Protein AF-A0A1A8DNC2-F1 (afdb_monomer)

Mean predicted aligned error: 6.0 Å

Sequence (67 aa):
MGAVMHRRTDVHVAFMGSFSAEEQRKTATQGKAAIISLPPLPSFPQPLVTWYKDGHKIIPNNRIAIT

InterPro domains:
  IPR013783 Immunoglobulin-like fold [G3DSA:2.60.40.10] (15-67)
  IPR036179 Immunoglobulin-like domain superfamily [SSF48726] (24-66)

Structure (mmCIF, N/CA/C/O backbone):
data_AF-A0A1A8DNC2-F1
#
_entry.id   AF-A0A1A8DNC2-F1
#
loop_
_atom_site.group_PDB
_atom_site.id
_atom_site.type_symbol
_atom_site.label_atom_id
_atom_site.label_alt_id
_atom_site.label_comp_id
_atom_site.label_asym_id
_atom_site.label_entity_id
_atom_site.label_seq_id
_atom_site.pdbx_PDB_ins_code
_atom_site.Cartn_x
_atom_site.Cartn_y
_atom_site.Cartn_z
_atom_site.occupancy
_atom_site.B_iso_or_equiv
_atom_site.auth_seq_id
_atom_site.auth_comp_id
_atom_site.auth_asym_id
_atom_site.auth_atom_id
_atom_site.pdbx_PDB_model_num
ATOM 1 N N . MET A 1 1 ? 20.409 15.852 -51.714 1.00 51.06 1 MET A N 1
ATOM 2 C CA . MET A 1 1 ? 20.699 16.229 -50.313 1.00 51.06 1 MET A CA 1
ATOM 3 C C . MET A 1 1 ? 19.629 15.593 -49.439 1.00 51.06 1 MET A C 1
ATOM 5 O O . MET A 1 1 ? 18.479 15.985 -49.560 1.00 51.06 1 MET A O 1
ATOM 9 N N . GLY A 1 2 ? 19.963 14.550 -48.676 1.00 69.38 2 GLY A N 1
ATOM 10 C CA . GLY A 1 2 ? 19.024 13.864 -47.776 1.00 69.38 2 GLY A CA 1
ATOM 11 C C . GLY A 1 2 ? 19.301 14.237 -46.321 1.00 69.38 2 GLY A C 1
ATOM 12 O O . GLY A 1 2 ? 20.455 14.468 -45.969 1.00 69.38 2 GLY A O 1
ATOM 13 N N . ALA A 1 3 ? 18.261 14.310 -45.490 1.00 75.56 3 ALA A N 1
ATOM 14 C CA . ALA A 1 3 ? 18.381 14.565 -44.057 1.00 75.56 3 ALA A CA 1
ATOM 15 C C . ALA A 1 3 ? 18.017 13.302 -43.267 1.00 75.56 3 ALA A C 1
ATOM 17 O O . ALA A 1 3 ? 17.027 12.639 -43.574 1.00 75.56 3 ALA A O 1
ATOM 18 N N . VAL A 1 4 ? 18.803 12.987 -42.237 1.00 73.44 4 VAL A N 1
ATOM 19 C CA . VAL A 1 4 ? 18.488 11.932 -41.268 1.00 73.44 4 VAL A CA 1
ATOM 20 C C . VAL A 1 4 ? 17.797 12.589 -40.079 1.00 73.44 4 VAL A C 1
ATOM 22 O O . VAL A 1 4 ? 18.393 13.421 -39.399 1.00 73.44 4 VAL A O 1
ATOM 25 N N . MET A 1 5 ? 16.538 12.231 -39.822 1.00 71.12 5 MET A N 1
ATOM 26 C CA . MET A 1 5 ? 15.842 12.629 -38.598 1.00 71.12 5 MET A CA 1
ATOM 27 C C . MET A 1 5 ? 15.966 11.522 -37.554 1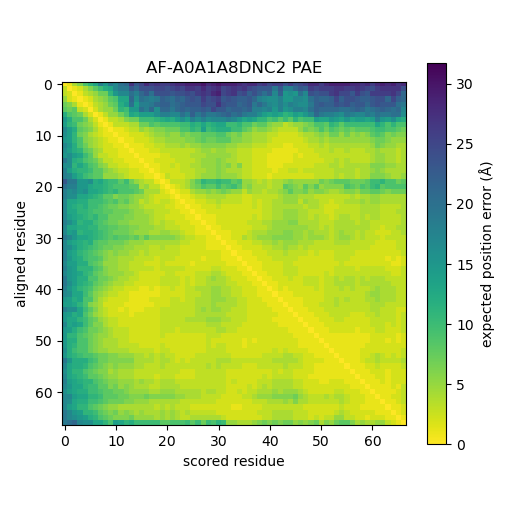.00 71.12 5 MET A C 1
ATOM 29 O O . MET A 1 5 ? 15.404 10.441 -37.715 1.00 71.12 5 MET A O 1
ATOM 33 N N . HIS A 1 6 ? 16.685 11.801 -36.470 1.00 74.75 6 HIS A N 1
ATOM 34 C CA . HIS A 1 6 ? 16.753 10.921 -35.309 1.00 74.75 6 HIS A CA 1
ATOM 35 C C . HIS A 1 6 ? 15.618 11.274 -34.338 1.00 74.75 6 HIS A C 1
ATOM 37 O O . HIS A 1 6 ? 15.610 12.353 -33.745 1.00 74.75 6 HIS A O 1
ATOM 43 N N . ARG A 1 7 ? 14.634 10.379 -34.188 1.00 80.12 7 ARG A N 1
ATOM 44 C CA . ARG A 1 7 ? 13.598 10.501 -33.154 1.00 80.12 7 ARG A CA 1
ATOM 45 C C . ARG A 1 7 ? 14.131 9.907 -31.855 1.00 80.12 7 ARG A C 1
ATOM 47 O O . ARG A 1 7 ? 14.519 8.743 -31.820 1.00 80.12 7 ARG A O 1
ATOM 54 N N . ARG A 1 8 ? 14.139 10.705 -30.787 1.00 85.00 8 ARG A N 1
ATOM 55 C CA . ARG A 1 8 ? 14.461 10.228 -29.438 1.00 85.00 8 ARG A CA 1
ATOM 56 C C . ARG A 1 8 ? 13.444 9.157 -29.030 1.00 85.00 8 ARG A C 1
ATOM 58 O O . ARG A 1 8 ? 12.246 9.369 -29.184 1.00 85.00 8 ARG A O 1
ATOM 65 N N . THR A 1 9 ? 13.938 8.025 -28.537 1.00 87.44 9 THR A N 1
ATOM 66 C CA . THR A 1 9 ? 13.113 6.953 -27.965 1.00 87.44 9 THR A CA 1
ATOM 67 C C . THR A 1 9 ? 13.384 6.899 -26.472 1.00 8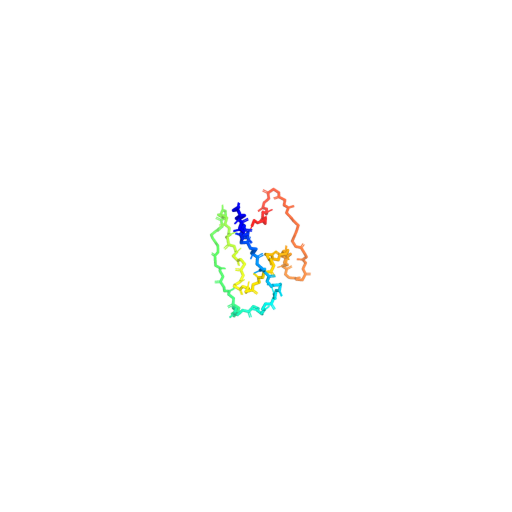7.44 9 THR A C 1
ATOM 69 O O . THR A 1 9 ? 14.534 6.726 -26.070 1.00 87.44 9 THR A O 1
ATOM 72 N N . ASP A 1 10 ? 12.344 7.052 -25.657 1.00 90.88 10 ASP A N 1
ATOM 73 C CA . ASP A 1 10 ? 12.468 6.926 -24.208 1.00 90.88 10 ASP A CA 1
ATOM 74 C C . ASP A 1 10 ? 12.299 5.459 -23.810 1.00 90.88 10 ASP A C 1
ATOM 76 O O . ASP A 1 10 ? 11.226 4.865 -23.944 1.00 90.88 10 ASP A O 1
ATOM 80 N N . VAL A 1 11 ? 13.393 4.862 -23.344 1.00 93.00 11 VAL A N 1
ATOM 81 C CA . VAL A 1 11 ? 13.425 3.477 -22.873 1.00 93.00 11 VAL A CA 1
ATOM 82 C C . VAL A 1 11 ? 13.217 3.475 -21.367 1.00 93.00 11 VAL A C 1
ATOM 84 O O . VAL A 1 11 ? 13.979 4.099 -20.632 1.00 93.00 11 VAL A O 1
ATOM 87 N N . HIS A 1 12 ? 12.209 2.738 -20.910 1.00 94.75 12 HIS A N 1
ATOM 88 C CA . HIS A 1 12 ? 11.966 2.517 -19.491 1.00 94.75 12 HIS A CA 1
ATOM 89 C C . HIS A 1 12 ? 12.156 1.042 -19.149 1.00 94.75 12 HIS A C 1
ATOM 91 O O . HIS A 1 12 ? 11.753 0.163 -19.911 1.00 94.75 12 HIS A O 1
ATOM 97 N N . VAL A 1 13 ? 12.746 0.774 -17.986 1.00 96.69 13 VAL A N 1
ATOM 98 C CA . VAL A 1 13 ? 12.955 -0.582 -17.472 1.00 96.69 13 VAL A CA 1
ATOM 99 C C . VAL A 1 13 ? 11.989 -0.810 -16.322 1.00 96.69 13 VAL A C 1
ATOM 101 O O . VAL A 1 13 ? 11.941 -0.013 -15.387 1.00 96.69 13 VAL A O 1
ATOM 104 N N . ALA A 1 14 ? 11.213 -1.890 -16.397 1.00 97.94 14 ALA A N 1
ATOM 105 C CA . ALA A 1 14 ? 10.324 -2.263 -15.310 1.00 97.94 14 ALA A CA 1
ATOM 106 C C . ALA A 1 14 ? 11.127 -2.865 -14.149 1.00 97.94 14 ALA A C 1
ATOM 108 O O . ALA A 1 14 ? 11.962 -3.746 -14.357 1.00 97.94 14 ALA A O 1
ATOM 109 N N . PHE A 1 15 ? 10.861 -2.406 -12.930 1.00 97.38 15 PHE A N 1
ATOM 110 C CA . PHE A 1 15 ? 11.467 -2.947 -11.718 1.00 97.38 15 PHE A CA 1
ATOM 111 C C . PHE A 1 15 ? 10.563 -2.726 -10.503 1.00 97.38 15 PHE A C 1
ATOM 113 O O . PHE A 1 15 ? 9.710 -1.835 -10.485 1.00 97.38 15 PHE A O 1
ATOM 120 N N . MET A 1 16 ? 10.792 -3.520 -9.461 1.00 97.06 16 MET A N 1
ATOM 121 C CA . MET A 1 16 ? 10.152 -3.372 -8.159 1.00 97.06 16 MET A CA 1
ATOM 122 C C . MET A 1 16 ? 11.182 -3.680 -7.074 1.00 97.06 16 MET A C 1
ATOM 124 O O . MET A 1 16 ? 11.762 -4.762 -7.048 1.00 97.06 16 MET A O 1
ATOM 128 N N . GLY A 1 17 ? 11.448 -2.697 -6.221 1.00 95.69 17 GLY A N 1
ATOM 129 C CA . GLY A 1 17 ? 12.295 -2.842 -5.046 1.00 95.69 17 GLY A CA 1
ATOM 130 C C . GLY A 1 17 ? 11.538 -3.447 -3.865 1.00 95.69 17 GLY A C 1
ATOM 131 O O . GLY A 1 17 ? 10.415 -3.931 -3.993 1.00 95.69 17 GLY A O 1
ATOM 132 N N . SER A 1 18 ? 12.154 -3.385 -2.691 1.00 95.00 18 SER A N 1
ATOM 133 C CA . SER A 1 18 ? 11.534 -3.753 -1.420 1.00 95.00 18 SER A CA 1
ATOM 134 C C . SER A 1 18 ? 11.053 -2.516 -0.663 1.00 95.00 18 SER A C 1
ATOM 136 O O . SER A 1 18 ? 11.551 -1.407 -0.870 1.00 95.00 18 SER A O 1
ATOM 138 N N . PHE A 1 19 ? 10.115 -2.712 0.263 1.00 93.06 19 PHE A N 1
ATOM 139 C CA . PHE A 1 19 ? 9.801 -1.692 1.258 1.00 93.06 19 PHE A CA 1
ATOM 140 C C . PHE A 1 19 ? 11.032 -1.447 2.132 1.00 93.06 19 PHE A C 1
ATOM 142 O O . PHE A 1 19 ? 11.606 -2.393 2.669 1.00 93.06 19 PHE A O 1
ATOM 149 N N . SER A 1 20 ? 11.447 -0.189 2.261 1.00 87.56 20 SER A N 1
ATOM 150 C CA . SER A 1 20 ? 12.593 0.198 3.096 1.00 87.56 20 SER A CA 1
ATOM 151 C C . SER A 1 20 ? 12.182 0.781 4.450 1.00 87.56 20 SER A C 1
ATOM 153 O O . SER A 1 20 ? 13.045 1.139 5.245 1.00 87.56 20 SER A O 1
ATOM 155 N N . ALA A 1 21 ? 10.880 0.953 4.689 1.00 87.62 21 ALA A N 1
ATOM 156 C CA . ALA A 1 21 ? 10.373 1.494 5.942 1.00 87.62 21 ALA A CA 1
ATOM 157 C C . ALA A 1 21 ? 10.241 0.402 7.001 1.00 87.62 21 ALA A C 1
ATOM 159 O O . ALA A 1 21 ? 9.693 -0.668 6.735 1.00 87.62 21 ALA A O 1
ATOM 160 N N . GLU A 1 22 ? 10.676 0.729 8.212 1.00 90.44 22 GLU A N 1
ATOM 161 C CA . GLU A 1 22 ? 10.335 -0.027 9.411 1.00 90.44 22 GLU A CA 1
ATOM 162 C C . GLU A 1 22 ? 8.872 0.205 9.816 1.00 90.44 22 GLU A C 1
ATOM 164 O O . GLU A 1 22 ? 8.150 1.012 9.218 1.00 90.44 22 GLU A O 1
ATOM 169 N N . GLU A 1 23 ? 8.428 -0.505 10.851 1.00 92.44 23 GLU A N 1
ATOM 170 C CA . GLU A 1 23 ? 7.104 -0.317 11.431 1.00 92.44 23 GLU A CA 1
ATOM 171 C C . GLU A 1 23 ? 6.898 1.141 11.877 1.00 92.44 23 GLU A C 1
ATOM 173 O O . GLU A 1 23 ? 7.710 1.726 12.593 1.00 92.44 23 GLU A O 1
ATOM 178 N N . GLN A 1 24 ? 5.787 1.744 11.446 1.00 91.25 24 GLN A N 1
ATOM 179 C CA . GLN A 1 24 ? 5.464 3.137 11.746 1.00 91.25 24 GLN A CA 1
ATOM 180 C C . GLN A 1 24 ? 4.265 3.234 12.682 1.00 91.25 24 GLN A C 1
ATOM 182 O O . GLN A 1 24 ? 3.223 2.621 12.450 1.00 91.25 24 GLN A O 1
ATOM 187 N N . ARG A 1 25 ? 4.366 4.107 13.690 1.00 94.06 25 ARG A N 1
ATOM 188 C CA . ARG A 1 25 ? 3.247 4.464 14.568 1.00 94.06 25 ARG A CA 1
ATOM 189 C C . ARG A 1 25 ? 2.709 5.845 14.209 1.00 94.06 25 ARG A C 1
ATOM 191 O O . ARG A 1 25 ? 3.443 6.829 14.234 1.00 94.06 25 ARG A O 1
ATOM 198 N N . LYS A 1 26 ? 1.407 5.931 13.929 1.00 93.56 26 LYS A N 1
ATOM 199 C CA . LYS A 1 26 ? 0.683 7.200 13.764 1.00 93.56 26 LYS A CA 1
ATOM 200 C C . LYS A 1 26 ? -0.446 7.304 14.786 1.00 93.56 26 LYS A C 1
ATOM 202 O O . LYS A 1 26 ? -1.146 6.329 15.042 1.00 93.56 26 LYS A O 1
ATOM 207 N N . THR A 1 27 ? -0.637 8.499 15.335 1.00 96.12 27 THR A N 1
ATOM 208 C CA . THR A 1 27 ? -1.742 8.821 16.247 1.00 96.12 27 THR A CA 1
ATOM 209 C C . THR A 1 27 ? -2.751 9.695 15.513 1.00 96.12 27 THR A C 1
ATOM 211 O O . THR A 1 27 ? -2.364 10.567 14.738 1.00 96.12 27 THR A O 1
ATOM 214 N N . ALA A 1 28 ? -4.040 9.478 15.760 1.00 95.75 28 ALA A N 1
ATOM 215 C CA . ALA A 1 28 ? -5.114 10.289 15.201 1.00 95.75 28 ALA A CA 1
ATOM 216 C C . ALA A 1 28 ? -5.997 10.850 16.319 1.00 95.75 28 ALA A C 1
ATOM 218 O O . ALA A 1 28 ? -6.245 10.182 17.323 1.00 95.75 28 ALA A O 1
ATOM 219 N N . THR A 1 29 ? -6.489 12.073 16.131 1.00 97.62 29 THR A N 1
ATOM 220 C CA . THR A 1 29 ? -7.481 12.680 17.023 1.00 97.62 29 THR A CA 1
ATOM 221 C C . THR A 1 29 ? -8.876 12.190 16.652 1.00 97.62 29 THR A C 1
ATOM 223 O O . THR A 1 29 ? -9.232 12.143 15.474 1.00 97.62 29 THR A O 1
ATOM 226 N N . GLN A 1 30 ? -9.689 11.858 17.655 1.00 96.81 30 GLN A N 1
ATOM 227 C CA . GLN A 1 30 ? -11.067 11.425 17.442 1.00 96.81 30 GLN A CA 1
ATOM 228 C C . GLN A 1 30 ? -11.855 12.444 16.603 1.00 96.81 30 GLN A C 1
ATOM 230 O O . GLN A 1 30 ? -11.770 13.652 16.817 1.00 96.81 30 GLN A O 1
ATOM 235 N N . GLY A 1 31 ? -12.614 11.946 15.624 1.00 95.62 31 GLY A N 1
ATOM 236 C CA . GLY A 1 31 ? -13.417 12.775 14.721 1.00 95.62 31 GLY A CA 1
ATOM 237 C C . GLY A 1 31 ? -12.623 13.503 13.629 1.00 95.62 31 GLY A C 1
ATOM 238 O O . GLY A 1 31 ? -13.230 14.160 12.786 1.00 95.62 31 GLY A O 1
ATOM 239 N N . LYS A 1 32 ? -11.289 13.386 13.600 1.00 96.25 32 LYS A N 1
ATOM 240 C CA . LYS A 1 32 ? -10.444 13.892 12.511 1.00 96.25 32 LYS A CA 1
ATOM 241 C C . LYS A 1 32 ? -10.005 12.752 11.595 1.00 96.25 32 LYS A C 1
ATOM 243 O O . LYS A 1 32 ? -9.882 11.605 12.020 1.00 96.25 32 LYS A O 1
ATOM 248 N N . ALA A 1 33 ? -9.775 13.079 10.325 1.00 94.25 33 ALA A N 1
ATOM 249 C CA . ALA A 1 33 ? -9.248 12.124 9.361 1.00 94.25 33 ALA A CA 1
ATOM 250 C C . ALA A 1 33 ? -7.810 11.727 9.727 1.00 94.25 33 ALA A C 1
ATOM 252 O O . ALA A 1 33 ? -7.004 12.572 10.119 1.00 94.25 33 ALA A O 1
ATOM 253 N N . ALA A 1 34 ? -7.492 10.445 9.567 1.00 95.69 34 ALA A N 1
ATOM 254 C CA . ALA A 1 34 ? -6.135 9.930 9.674 1.00 95.69 34 ALA A CA 1
ATOM 255 C C . ALA A 1 34 ? -5.576 9.691 8.268 1.00 95.69 34 ALA A C 1
ATOM 257 O O . ALA A 1 34 ? -6.244 9.074 7.441 1.00 95.69 34 ALA A O 1
ATOM 258 N N . ILE A 1 35 ? -4.351 10.154 8.008 1.00 95.19 35 ILE A N 1
ATOM 259 C CA . ILE A 1 35 ? -3.668 9.955 6.723 1.00 95.19 35 ILE A CA 1
ATOM 260 C C . ILE A 1 35 ? -2.507 8.980 6.925 1.00 95.19 35 ILE A C 1
ATOM 262 O O . ILE A 1 35 ? -1.530 9.271 7.627 1.00 95.19 35 ILE A O 1
ATOM 266 N N . ILE A 1 36 ? -2.600 7.818 6.283 1.00 94.75 36 ILE A N 1
ATOM 267 C CA . ILE A 1 36 ? -1.548 6.801 6.258 1.00 94.75 36 ILE A CA 1
ATOM 268 C C . ILE A 1 36 ? -0.969 6.793 4.845 1.00 94.75 36 ILE A C 1
ATOM 270 O O . ILE A 1 36 ? -1.686 6.586 3.875 1.00 94.75 36 ILE A O 1
ATOM 274 N N . SER A 1 37 ? 0.320 7.097 4.741 1.00 92.88 37 SER A N 1
ATOM 275 C CA . SER A 1 37 ? 1.013 7.230 3.458 1.00 92.88 37 SER A CA 1
ATOM 276 C C . SER A 1 37 ? 1.576 5.875 3.050 1.00 92.88 37 SER A C 1
ATOM 278 O O . SER A 1 37 ? 1.975 5.106 3.927 1.00 92.88 37 SER A O 1
ATOM 280 N N . LEU A 1 38 ? 1.633 5.592 1.745 1.00 91.25 38 LEU A N 1
ATOM 281 C CA . LEU A 1 38 ? 2.310 4.394 1.256 1.00 91.25 38 LEU A CA 1
ATOM 282 C C . LEU A 1 38 ? 3.781 4.428 1.717 1.00 91.25 38 LEU A C 1
ATOM 284 O O . LEU A 1 38 ? 4.444 5.455 1.530 1.00 91.25 38 LEU A O 1
ATOM 288 N N . PRO A 1 39 ? 4.302 3.342 2.312 1.00 92.25 39 PRO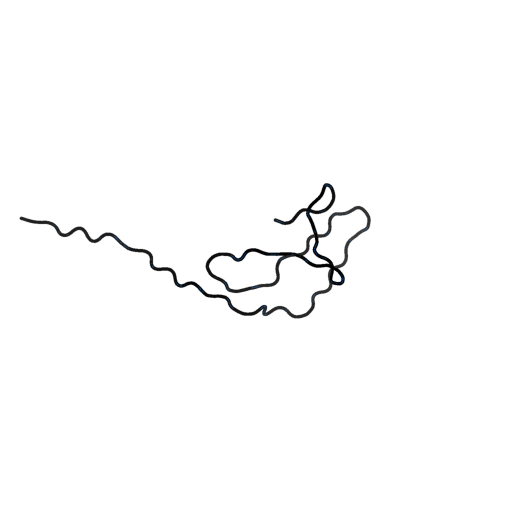 A N 1
ATOM 289 C CA . PRO A 1 39 ? 5.719 3.248 2.618 1.00 92.25 39 PRO A CA 1
ATOM 290 C C . PRO A 1 39 ? 6.566 3.409 1.345 1.00 92.25 39 PRO A C 1
ATOM 292 O O . PRO A 1 39 ? 6.148 2.942 0.284 1.00 92.25 39 PRO A O 1
ATOM 295 N N . PRO A 1 40 ? 7.758 4.028 1.418 1.00 92.50 40 PRO A N 1
ATOM 296 C CA . PRO A 1 40 ? 8.654 4.130 0.272 1.00 92.50 40 PRO A CA 1
ATOM 297 C C . PRO A 1 40 ? 8.881 2.770 -0.403 1.00 92.50 40 PRO A C 1
ATOM 299 O O . PRO A 1 40 ? 9.328 1.815 0.237 1.00 92.50 40 PRO A O 1
ATOM 302 N N . LEU A 1 41 ? 8.557 2.703 -1.698 1.00 94.56 41 LEU A N 1
ATOM 303 C CA . LEU A 1 41 ? 8.718 1.523 -2.546 1.00 94.56 41 LEU A CA 1
ATOM 304 C C . LEU A 1 41 ? 9.239 1.952 -3.929 1.00 94.56 41 LEU A C 1
ATOM 306 O O . LEU A 1 41 ? 8.456 2.419 -4.764 1.00 94.56 41 LEU A O 1
ATOM 310 N N . PRO A 1 42 ? 10.546 1.798 -4.199 1.00 95.62 42 PRO A N 1
ATOM 311 C CA . PRO A 1 42 ? 11.108 2.061 -5.518 1.00 95.62 42 PRO A CA 1
ATOM 312 C C . PRO A 1 42 ? 10.466 1.138 -6.552 1.00 95.62 42 PRO A C 1
ATOM 314 O O . PRO A 1 42 ? 10.537 -0.082 -6.427 1.00 95.62 42 PRO A O 1
ATOM 317 N N . SER A 1 43 ? 9.814 1.699 -7.564 1.00 96.81 43 SER A N 1
ATOM 318 C CA . SER A 1 43 ? 9.149 0.908 -8.598 1.00 96.81 43 SER A CA 1
ATOM 319 C C . SER A 1 43 ? 8.924 1.719 -9.864 1.00 96.81 43 SER A C 1
ATOM 321 O O . SER A 1 43 ? 8.702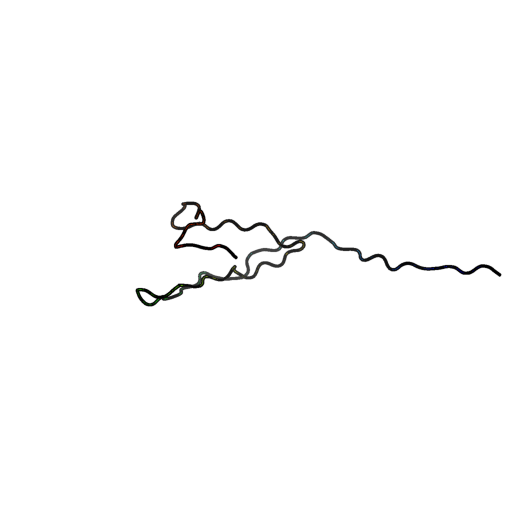 2.931 -9.816 1.00 96.81 43 SER A O 1
ATOM 323 N N . PHE A 1 44 ? 8.981 1.033 -11.001 1.00 97.31 44 PHE A N 1
ATOM 324 C CA . PHE A 1 44 ? 8.497 1.548 -12.270 1.00 97.31 44 PHE A CA 1
ATOM 325 C C . PHE A 1 44 ? 7.879 0.394 -13.075 1.00 97.31 44 PHE A C 1
ATOM 327 O O . PHE A 1 44 ? 8.529 -0.643 -13.220 1.00 97.31 44 PHE A O 1
ATOM 334 N N . PRO A 1 45 ? 6.662 0.543 -13.627 1.00 96.56 45 PRO A N 1
ATOM 335 C CA . PRO A 1 45 ? 5.730 1.656 -13.420 1.00 96.56 45 PRO A CA 1
ATOM 336 C C . PRO A 1 45 ? 5.199 1.706 -11.975 1.00 96.56 45 PRO A C 1
ATOM 338 O O . PRO A 1 45 ? 5.545 0.867 -11.143 1.00 96.56 45 PRO A O 1
ATOM 341 N N . GLN A 1 46 ? 4.360 2.700 -11.670 1.00 95.12 46 GLN A N 1
ATOM 342 C CA . GLN A 1 46 ? 3.734 2.801 -10.353 1.00 95.12 46 GLN A CA 1
ATOM 343 C C . GLN A 1 46 ? 2.858 1.561 -10.073 1.00 95.12 46 GLN A C 1
ATOM 345 O O . GLN A 1 46 ? 2.066 1.171 -10.935 1.00 95.12 46 GLN A O 1
ATOM 350 N N . PRO A 1 47 ? 2.991 0.923 -8.898 1.00 95.31 47 PRO A N 1
ATOM 351 C CA . PRO A 1 47 ? 2.323 -0.335 -8.615 1.00 95.31 47 PRO A CA 1
ATOM 352 C C . PRO A 1 47 ? 0.868 -0.122 -8.205 1.00 95.31 47 PRO A C 1
ATOM 354 O O . PRO A 1 47 ? 0.490 0.920 -7.667 1.00 95.31 47 PRO A O 1
ATOM 357 N N . LEU A 1 48 ? 0.059 -1.164 -8.391 1.00 94.38 48 LEU A N 1
ATOM 358 C CA . LEU A 1 48 ? -1.268 -1.239 -7.793 1.00 94.38 48 LEU A CA 1
ATOM 359 C C . LEU A 1 48 ? -1.143 -1.594 -6.307 1.00 94.38 48 LEU A C 1
ATOM 361 O O . LEU A 1 48 ? -0.490 -2.573 -5.948 1.00 94.38 48 LEU A O 1
ATOM 365 N N . VAL A 1 49 ? -1.808 -0.827 -5.445 1.00 94.44 49 VAL A N 1
ATOM 366 C CA . VAL A 1 49 ? -1.726 -0.982 -3.987 1.00 94.44 49 VAL A CA 1
ATOM 367 C C . VAL A 1 49 ? -3.050 -1.496 -3.429 1.00 94.44 49 VAL A C 1
ATOM 369 O O . VAL A 1 49 ? -4.122 -1.012 -3.783 1.00 94.44 49 VAL A O 1
ATOM 372 N N . THR A 1 50 ? -2.979 -2.464 -2.512 1.00 95.81 50 THR A N 1
ATOM 373 C CA . THR A 1 50 ? -4.120 -2.924 -1.707 1.00 95.81 50 THR A CA 1
ATOM 374 C C . THR A 1 50 ? -3.794 -2.770 -0.228 1.00 95.81 50 THR A C 1
ATOM 376 O O . THR A 1 50 ? -2.771 -3.270 0.233 1.00 95.81 50 THR A O 1
ATOM 379 N N . TRP A 1 51 ? -4.673 -2.105 0.520 1.00 96.44 51 TRP A N 1
ATOM 380 C CA . TRP A 1 51 ? -4.501 -1.895 1.955 1.00 96.44 51 TRP A CA 1
ATOM 381 C C . TRP A 1 51 ? -5.135 -3.019 2.775 1.00 96.44 51 TRP A C 1
ATOM 383 O O . TRP A 1 51 ? -6.207 -3.523 2.432 1.00 96.44 51 TRP A O 1
ATOM 393 N N . TYR A 1 52 ? -4.489 -3.366 3.888 1.00 96.88 52 TYR A N 1
ATOM 394 C CA . TYR A 1 52 ? -4.969 -4.347 4.856 1.00 96.88 52 TYR A CA 1
ATOM 395 C C . TYR A 1 52 ? -4.954 -3.760 6.266 1.00 96.88 52 TYR A C 1
ATOM 397 O O . TYR A 1 52 ? -4.077 -2.967 6.608 1.00 96.88 52 TYR A O 1
ATOM 405 N N . LYS A 1 53 ? -5.915 -4.178 7.088 1.00 95.50 53 LYS A N 1
ATOM 406 C CA . LYS A 1 53 ? -5.948 -3.932 8.530 1.00 95.50 53 LYS A CA 1
ATOM 407 C C . LYS A 1 53 ? -6.278 -5.241 9.231 1.00 95.50 53 LYS A C 1
ATOM 409 O O . LYS A 1 53 ? -7.283 -5.862 8.898 1.00 95.50 53 LYS A O 1
ATOM 414 N N . ASP A 1 54 ? -5.436 -5.659 10.174 1.00 97.06 54 ASP A N 1
ATOM 415 C CA . ASP 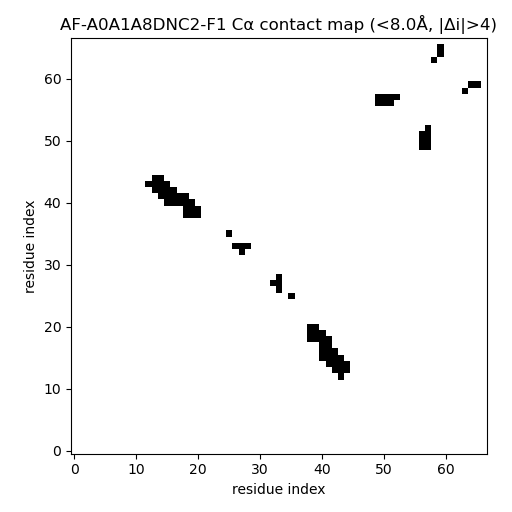A 1 54 ? -5.640 -6.879 10.968 1.00 97.06 54 ASP A CA 1
ATOM 416 C C . ASP A 1 54 ? -5.939 -8.113 10.086 1.00 97.06 54 ASP A C 1
ATOM 418 O O . ASP A 1 54 ? -6.872 -8.872 10.335 1.00 97.06 54 ASP A O 1
ATOM 422 N N . GLY A 1 55 ? -5.209 -8.255 8.972 1.00 97.19 55 GLY A N 1
ATOM 423 C CA . GLY A 1 55 ? -5.391 -9.337 7.992 1.00 97.19 55 GLY A CA 1
ATOM 424 C C . GLY A 1 55 ? -6.569 -9.174 7.019 1.00 97.19 55 GLY A C 1
ATOM 425 O O . GLY A 1 55 ? -6.693 -9.956 6.080 1.00 97.19 55 GLY A O 1
ATOM 426 N N . HIS A 1 56 ? -7.405 -8.145 7.172 1.00 97.81 56 HIS A N 1
ATOM 427 C CA . HIS A 1 56 ? -8.584 -7.922 6.335 1.00 97.81 56 HIS A CA 1
ATOM 428 C C . HIS A 1 56 ? -8.333 -6.847 5.280 1.00 97.81 56 HIS A C 1
ATOM 430 O O . HIS A 1 56 ? -7.824 -5.764 5.582 1.00 97.81 56 HIS A O 1
ATOM 436 N N . LYS A 1 57 ? -8.731 -7.130 4.035 1.00 97.00 57 LYS A N 1
ATOM 437 C CA . LYS A 1 57 ? -8.649 -6.166 2.935 1.00 97.00 57 LYS A CA 1
ATOM 438 C C . LYS A 1 57 ? -9.537 -4.956 3.227 1.00 97.00 57 LYS A C 1
ATOM 440 O O . LYS A 1 57 ? -10.725 -5.100 3.513 1.00 97.00 57 LYS A O 1
ATOM 445 N N . ILE A 1 58 ? -8.976 -3.761 3.086 1.00 97.06 58 ILE A N 1
ATOM 446 C CA . ILE A 1 58 ? -9.723 -2.509 3.171 1.00 97.06 58 ILE A CA 1
ATOM 447 C C . ILE A 1 58 ? -10.379 -2.235 1.817 1.00 97.06 58 ILE A C 1
ATOM 449 O O . ILE A 1 58 ? -9.703 -2.124 0.794 1.00 97.06 58 ILE A O 1
ATOM 453 N N . ILE A 1 59 ? -11.704 -2.106 1.822 1.00 96.56 59 ILE A N 1
ATOM 454 C CA . ILE A 1 59 ? -12.497 -1.702 0.658 1.00 96.56 59 ILE A CA 1
ATOM 455 C C . ILE A 1 59 ? -12.950 -0.246 0.855 1.00 96.56 59 ILE A C 1
ATOM 457 O O . ILE A 1 59 ? -13.509 0.061 1.915 1.00 96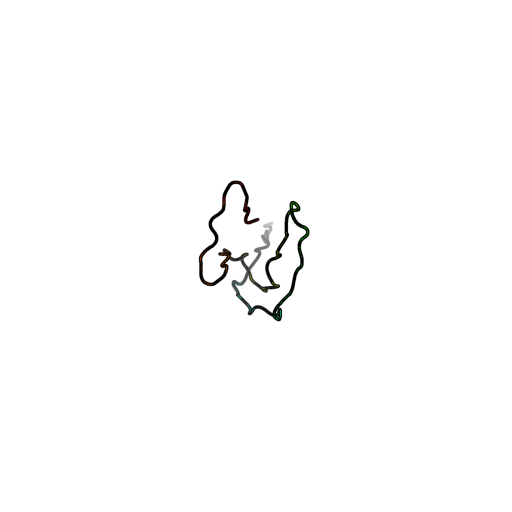.56 59 ILE A O 1
ATOM 461 N N . PRO A 1 60 ? -12.722 0.652 -0.126 1.00 96.62 60 PRO A N 1
ATOM 462 C CA . PR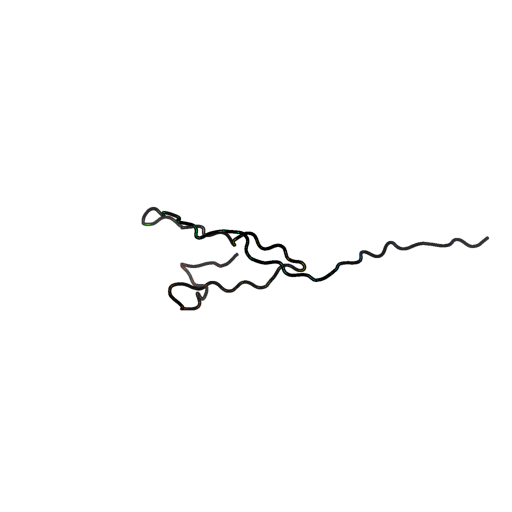O A 1 60 ? -13.174 2.038 -0.050 1.00 96.62 60 PRO A CA 1
ATOM 463 C C . PRO A 1 60 ? -14.679 2.172 0.209 1.00 96.62 60 PRO A C 1
ATOM 465 O O . PRO A 1 60 ? -15.480 1.367 -0.265 1.00 96.62 60 PRO A O 1
ATOM 468 N N . ASN A 1 61 ? -15.061 3.203 0.961 1.00 95.94 61 ASN A N 1
ATOM 469 C CA . ASN A 1 61 ? -16.451 3.545 1.270 1.00 95.94 61 ASN A CA 1
ATOM 470 C C . ASN A 1 61 ? -16.565 5.022 1.698 1.00 95.94 61 ASN A C 1
ATOM 472 O O . ASN A 1 61 ? -15.586 5.762 1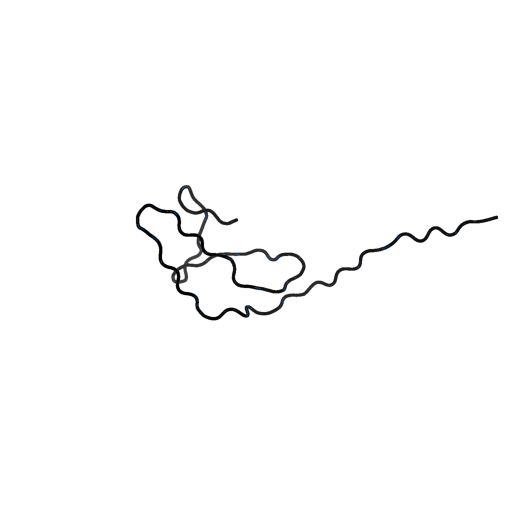.678 1.00 95.94 61 ASN A O 1
ATOM 476 N N . ASN A 1 62 ? -17.745 5.445 2.163 1.00 96.44 62 ASN A N 1
ATOM 477 C CA . ASN A 1 62 ? -18.014 6.833 2.571 1.00 96.44 62 ASN A CA 1
ATOM 478 C C . ASN A 1 62 ? -17.088 7.382 3.680 1.00 96.44 62 ASN A C 1
ATOM 480 O O . ASN A 1 62 ? -17.070 8.587 3.908 1.00 96.44 62 ASN A O 1
ATOM 484 N N . ARG A 1 63 ? -16.358 6.526 4.406 1.00 95.00 63 ARG A N 1
ATOM 485 C CA . ARG A 1 63 ? -15.425 6.906 5.480 1.00 95.00 63 ARG A CA 1
ATOM 486 C C . ARG A 1 63 ? -13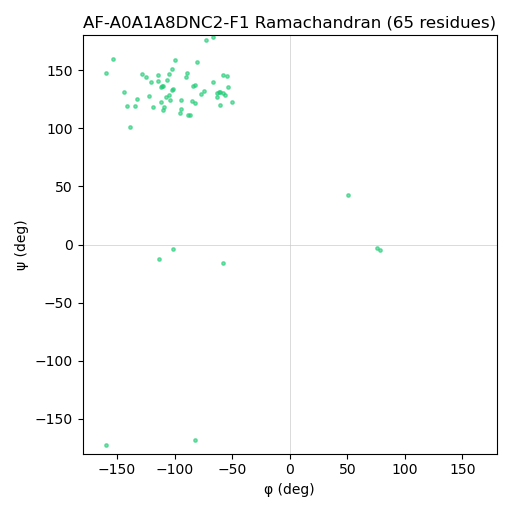.959 6.613 5.154 1.00 95.00 63 ARG A C 1
ATOM 488 O O . ARG A 1 63 ? -13.092 7.060 5.899 1.00 95.00 63 ARG A O 1
ATOM 495 N N . ILE A 1 64 ? -13.676 5.845 4.101 1.00 96.25 64 ILE A N 1
ATOM 496 C CA . ILE A 1 64 ? -12.328 5.374 3.764 1.00 96.25 64 ILE A CA 1
ATOM 497 C C . ILE A 1 64 ? -12.082 5.582 2.271 1.00 96.25 64 ILE A C 1
ATOM 499 O O . ILE A 1 64 ? -12.755 4.973 1.441 1.00 96.25 64 ILE A O 1
ATOM 503 N N . ALA A 1 65 ? -11.067 6.381 1.946 1.00 95.25 65 ALA A N 1
ATOM 504 C CA . ALA A 1 65 ? -10.572 6.576 0.588 1.00 95.25 65 ALA A CA 1
ATOM 505 C C . ALA A 1 65 ? -9.143 6.024 0.457 1.00 95.25 65 ALA A C 1
ATOM 507 O O . ALA A 1 65 ? -8.365 6.084 1.409 1.00 95.25 65 ALA A O 1
ATOM 508 N N . ILE A 1 66 ? -8.816 5.489 -0.721 1.00 92.06 66 ILE A N 1
ATOM 509 C CA . ILE A 1 66 ? -7.466 5.059 -1.106 1.00 92.06 66 ILE A CA 1
ATOM 510 C C . ILE A 1 66 ? -7.081 5.915 -2.315 1.00 92.06 66 ILE A C 1
ATOM 512 O O . ILE A 1 66 ? -7.790 5.876 -3.321 1.00 92.06 66 ILE A O 1
ATOM 516 N N . THR A 1 67 ? -6.018 6.709 -2.186 1.00 85.19 67 THR A N 1
ATOM 517 C CA . THR A 1 67 ? -5.552 7.692 -3.182 1.00 85.19 67 THR A CA 1
ATOM 518 C C . THR A 1 67 ? -4.069 7.546 -3.442 1.00 85.19 67 THR A C 1
ATOM 520 O O . THR A 1 67 ? -3.351 7.308 -2.442 1.00 85.19 67 THR A O 1
#

Organism: Nothobranchius kadleci (NCBI:txid1051664)

Foldseek 3Di:
DDDDDDDDDDDDDWDKDDQPDDDDDDDDDPPDDDDDDDGDIDGPPDDDDWDDDPNHTDDDDPRDDDD

pLDDT: mean 91.99, std 8.28, range [51.06, 97.94]

Solvent-accessible surface area (backbone atoms only — not comparable to full-atom values): 5150 Å² total; per-residue (Å²): 142,86,85,88,82,84,77,89,76,88,83,80,75,78,49,74,63,63,75,77,63,74,94,81,91,85,88,70,60,88,97,54,88,73,88,82,75,84,70,60,58,60,53,33,68,85,79,92,85,82,56,67,55,98,90,39,76,64,72,72,51,103,89,40,86,86,131

Radius of gyration: 20.56 Å; Cα contacts (8 Å, |Δi|>4): 41; chains: 1; bounding box: 39×26×68 Å

Secondary structure (DSSP, 8-state):
--------------EE-------------TTSPP--PPPP--EESPPP---EETTEEP--BTTB---